Protein AF-A8PND6-F1 (afdb_monomer_lite)

Organism: NCBI:txid59196

Structure (mmCIF, N/CA/C/O backbone):
data_AF-A8PND6-F1
#
_entry.id   AF-A8PND6-F1
#
loop_
_atom_site.group_PDB
_atom_site.id
_atom_site.type_symbol
_atom_site.label_atom_id
_atom_site.label_alt_id
_atom_site.label_comp_id
_atom_site.label_asym_id
_atom_site.label_entity_id
_atom_site.label_seq_id
_atom_site.pdbx_PDB_ins_code
_atom_site.Cartn_x
_atom_site.Cartn_y
_atom_site.Cartn_z
_atom_site.occupancy
_atom_site.B_iso_or_equiv
_atom_site.auth_seq_id
_atom_site.auth_comp_id
_atom_site.auth_asym_id
_atom_site.auth_atom_id
_atom_site.pdbx_PDB_model_num
ATOM 1 N N . MET A 1 1 ? 0.408 0.298 4.478 1.00 55.44 1 MET A N 1
ATOM 2 C CA . MET A 1 1 ? 0.111 0.627 3.066 1.00 55.44 1 MET A CA 1
ATOM 3 C C . MET A 1 1 ? -0.379 -0.640 2.396 1.00 55.44 1 MET A C 1
ATOM 5 O O . MET A 1 1 ? 0.332 -1.632 2.464 1.00 55.44 1 MET A O 1
ATOM 9 N N . ALA A 1 2 ? -1.587 -0.628 1.841 1.00 57.12 2 ALA A N 1
ATOM 10 C CA . ALA A 1 2 ? -2.119 -1.746 1.063 1.00 57.12 2 ALA A CA 1
ATOM 11 C C . ALA A 1 2 ? -1.980 -1.428 -0.435 1.00 57.12 2 ALA A C 1
ATOM 13 O O . ALA A 1 2 ? -2.108 -0.264 -0.821 1.00 57.12 2 ALA A O 1
ATOM 14 N N . TYR A 1 3 ? -1.697 -2.442 -1.255 1.00 53.50 3 TYR A N 1
ATOM 15 C CA . TYR A 1 3 ? -1.500 -2.317 -2.701 1.00 53.50 3 TYR A CA 1
ATOM 16 C C . TYR A 1 3 ? -2.576 -3.135 -3.425 1.00 53.50 3 TYR A C 1
ATOM 18 O O . TYR A 1 3 ? -2.623 -4.348 -3.253 1.00 53.50 3 TYR A O 1
ATOM 26 N N . ASN A 1 4 ? -3.419 -2.492 -4.238 1.00 57.56 4 ASN A N 1
ATOM 27 C CA . ASN A 1 4 ? -4.387 -3.170 -5.111 1.00 57.56 4 ASN A CA 1
ATOM 28 C C . ASN A 1 4 ? -3.994 -2.939 -6.582 1.00 57.56 4 ASN A C 1
ATOM 30 O O . ASN A 1 4 ? -3.654 -1.817 -6.964 1.00 57.56 4 ASN A O 1
ATOM 34 N N . ARG A 1 5 ? -3.980 -4.007 -7.393 1.00 52.22 5 ARG A N 1
ATOM 35 C CA . ARG A 1 5 ? -3.466 -4.020 -8.777 1.00 52.22 5 ARG A CA 1
ATOM 36 C C . ARG A 1 5 ? -4.600 -3.807 -9.783 1.00 52.22 5 ARG A C 1
ATOM 38 O O . ARG A 1 5 ? -5.427 -4.693 -9.953 1.00 52.22 5 ARG A O 1
ATOM 45 N N . LEU A 1 6 ? -4.579 -2.689 -10.506 1.00 63.25 6 LEU A N 1
ATOM 46 C CA . LEU A 1 6 ? -5.390 -2.452 -11.706 1.00 63.25 6 LEU A CA 1
ATOM 47 C C . LEU A 1 6 ? -4.497 -1.756 -12.755 1.00 63.25 6 LEU A C 1
ATOM 49 O O . LEU A 1 6 ? -3.874 -0.742 -12.459 1.00 63.25 6 LEU A O 1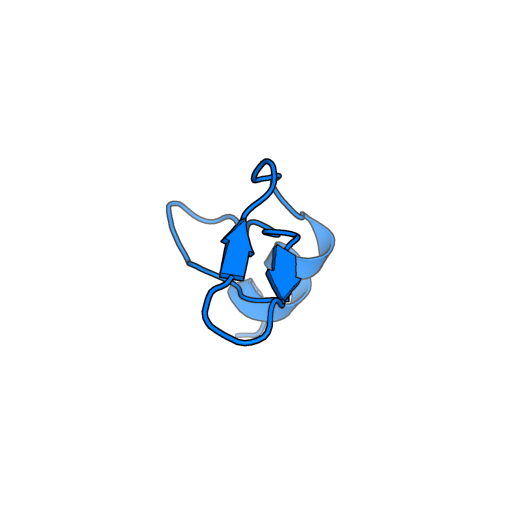
ATOM 53 N N . LEU A 1 7 ? -4.414 -2.317 -13.970 1.00 59.62 7 LEU A N 1
ATOM 54 C CA . LEU A 1 7 ? -3.911 -1.645 -15.189 1.00 59.62 7 LEU A CA 1
ATOM 55 C C . LEU A 1 7 ? -2.433 -1.184 -15.217 1.00 59.62 7 LEU A C 1
ATOM 57 O O . LEU A 1 7 ? -2.120 -0.097 -15.682 1.00 59.62 7 LEU A O 1
ATOM 61 N N . SER A 1 8 ? -1.488 -2.030 -14.806 1.00 68.81 8 SER A N 1
ATOM 62 C CA . SER A 1 8 ? -0.035 -1.780 -14.963 1.00 68.81 8 SER A CA 1
ATOM 63 C C . SER A 1 8 ? 0.586 -0.731 -14.034 1.00 68.81 8 SER A C 1
ATOM 65 O O . SER A 1 8 ? 1.784 -0.468 -14.127 1.00 68.81 8 SER A O 1
ATOM 67 N N . PHE A 1 9 ? -0.182 -0.186 -13.092 1.00 77.25 9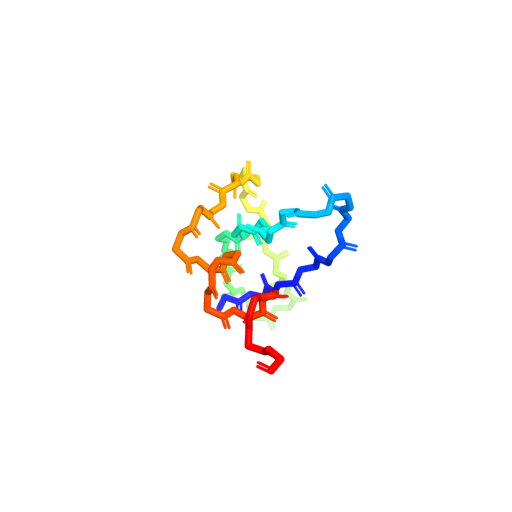 PHE A N 1
ATOM 68 C CA . PHE A 1 9 ? 0.337 0.669 -12.032 1.00 77.25 9 PHE A CA 1
ATOM 69 C C . PHE A 1 9 ? -0.092 0.166 -10.662 1.00 77.25 9 PHE A C 1
ATOM 71 O O . PHE A 1 9 ? -1.177 -0.380 -10.465 1.00 77.25 9 PHE A O 1
ATOM 78 N N . ILE A 1 10 ? 0.794 0.360 -9.696 1.00 86.56 10 ILE A N 1
ATOM 79 C CA . ILE A 1 10 ? 0.510 0.128 -8.290 1.00 86.56 10 ILE A CA 1
ATOM 80 C C . ILE A 1 10 ? 0.130 1.458 -7.664 1.00 86.56 10 ILE A C 1
ATOM 82 O O . ILE A 1 10 ? 0.903 2.421 -7.687 1.00 86.56 10 ILE A O 1
ATOM 86 N N . TYR A 1 11 ? -1.066 1.488 -7.091 1.00 88.25 11 TYR A N 1
ATOM 87 C CA . TYR A 1 11 ? -1.603 2.644 -6.397 1.00 88.25 11 TYR A CA 1
ATOM 88 C C . TYR A 1 11 ? -1.313 2.528 -4.907 1.00 88.25 11 TYR A C 1
ATOM 90 O O . TYR A 1 11 ? -1.417 1.456 -4.306 1.00 88.25 11 TYR A O 1
ATOM 98 N N . LEU A 1 12 ? -0.927 3.651 -4.317 1.00 89.94 12 LEU A N 1
ATOM 99 C CA . LEU A 1 12 ? -0.822 3.803 -2.881 1.00 89.94 12 LEU A CA 1
ATOM 100 C C . LEU A 1 12 ? -2.146 4.338 -2.353 1.00 89.94 12 LEU A C 1
ATOM 102 O O . LEU A 1 12 ? -2.669 5.335 -2.850 1.00 89.94 12 LEU A O 1
ATOM 106 N N . VAL A 1 13 ? -2.653 3.670 -1.321 1.00 92.50 13 VAL A N 1
ATOM 107 C CA . VAL A 1 13 ? -3.828 4.112 -0.572 1.00 92.50 13 VAL A CA 1
ATOM 108 C C . VAL A 1 13 ? -3.393 4.371 0.869 1.00 92.50 13 VAL A C 1
ATOM 110 O O . VAL A 1 13 ? -3.164 3.417 1.627 1.00 92.50 13 VAL A O 1
ATOM 113 N N . PRO A 1 14 ? -3.201 5.641 1.268 1.00 91.88 14 PRO A N 1
ATOM 114 C CA . PRO A 1 14 ? -3.028 5.979 2.668 1.00 91.88 14 PRO A CA 1
ATOM 115 C C . PRO A 1 14 ? -4.313 5.668 3.413 1.00 91.88 14 PRO A C 1
ATOM 117 O O . PRO A 1 14 ? -5.412 5.841 2.888 1.00 91.88 14 PRO A O 1
ATOM 120 N N . PHE A 1 15 ? -4.171 5.255 4.661 1.00 95.00 15 PHE A N 1
ATOM 121 C CA . PHE A 1 15 ? -5.319 5.016 5.506 1.00 95.00 15 PHE A CA 1
ATOM 122 C C . PHE A 1 15 ? -5.028 5.404 6.944 1.00 95.00 15 PHE A C 1
ATOM 124 O O . PHE A 1 15 ? -3.871 5.428 7.371 1.00 95.00 15 PHE A O 1
ATOM 131 N N . VAL A 1 16 ? -6.095 5.702 7.674 1.00 96.25 16 VAL A N 1
ATOM 132 C CA . VAL A 1 16 ? -6.078 5.859 9.128 1.00 96.25 16 VAL A CA 1
ATOM 133 C C . VAL A 1 16 ? -6.821 4.665 9.706 1.00 96.25 16 VAL A C 1
ATOM 135 O O . VAL A 1 16 ? -7.911 4.326 9.240 1.00 96.25 16 VAL A O 1
ATOM 138 N N . LYS A 1 17 ? -6.192 3.980 10.660 1.00 96.50 17 LYS A N 1
ATOM 139 C CA . LYS A 1 17 ? -6.796 2.842 11.347 1.00 96.50 17 LYS A CA 1
ATOM 140 C C . LYS A 1 17 ? -7.441 3.341 12.628 1.00 96.50 17 LYS A C 1
ATOM 142 O O . LYS A 1 17 ? -6.743 3.842 13.503 1.00 96.50 17 LYS A O 1
ATOM 147 N N . GLU A 1 18 ? -8.742 3.146 12.723 1.00 96.62 18 GLU A N 1
ATOM 148 C CA . GLU A 1 18 ? -9.517 3.359 13.935 1.00 96.62 18 GLU A CA 1
ATOM 149 C C . GLU A 1 18 ? -9.755 2.020 14.631 1.00 96.62 18 GLU A C 1
ATOM 151 O O . GLU A 1 18 ? -9.450 0.953 14.086 1.00 96.62 18 GLU A O 1
ATOM 156 N N . LYS A 1 19 ? -10.308 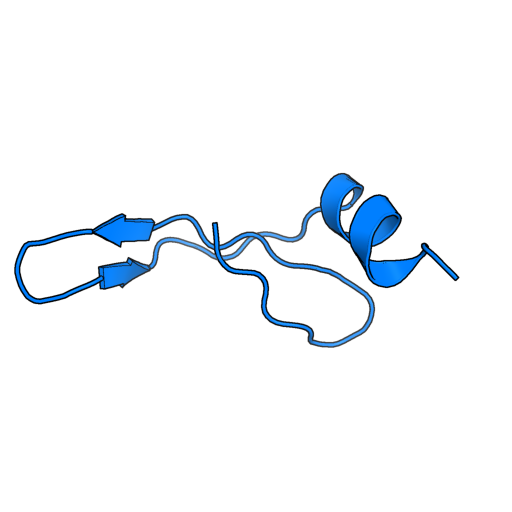2.054 15.847 1.00 95.62 19 LYS A N 1
ATOM 157 C CA . LYS A 1 19 ? -10.574 0.826 16.617 1.00 95.62 19 LYS A CA 1
ATOM 158 C C . LYS A 1 19 ? -11.422 -0.188 15.840 1.00 95.62 19 LYS A C 1
ATOM 160 O O . LYS A 1 19 ? -11.120 -1.375 15.887 1.00 95.62 19 LYS A O 1
ATOM 165 N N . ASN A 1 2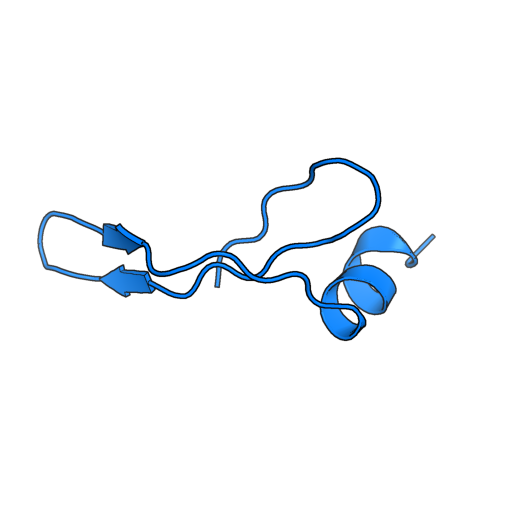0 ? -12.425 0.287 15.097 1.00 96.94 20 ASN A N 1
ATOM 166 C CA . ASN A 1 20 ? -13.424 -0.576 14.457 1.00 96.94 20 ASN A CA 1
ATOM 167 C C . ASN A 1 20 ? -13.488 -0.430 12.930 1.00 96.94 20 ASN A C 1
ATOM 169 O O . ASN A 1 20 ? -14.231 -1.165 12.285 1.00 96.94 20 ASN A O 1
ATOM 173 N N . TYR A 1 21 ? -12.752 0.514 12.335 1.00 95.00 21 TYR A N 1
ATOM 174 C CA . TYR A 1 21 ? -12.785 0.735 10.890 1.00 95.00 21 TYR A CA 1
ATOM 175 C C . TYR A 1 21 ? -11.460 1.270 10.350 1.00 95.00 21 TYR A C 1
ATOM 177 O O . TYR A 1 21 ? -10.574 1.697 11.088 1.00 95.00 21 TYR A O 1
ATOM 185 N N . ILE A 1 22 ? -11.324 1.232 9.027 1.00 96.06 22 ILE A N 1
ATOM 186 C CA . ILE A 1 22 ? -10.191 1.807 8.309 1.00 96.06 22 ILE A CA 1
ATOM 187 C C . ILE A 1 22 ? -10.736 2.879 7.375 1.00 96.06 22 ILE A C 1
ATOM 189 O O . ILE A 1 22 ? -11.541 2.585 6.494 1.00 96.06 22 ILE A O 1
ATOM 193 N N . PHE A 1 23 ? -10.282 4.117 7.554 1.00 96.19 23 PHE A N 1
ATOM 194 C CA . PHE A 1 23 ? -10.607 5.203 6.640 1.00 96.19 23 PHE A CA 1
ATOM 195 C C . PHE A 1 23 ? -9.556 5.276 5.535 1.00 96.19 23 PHE A C 1
ATOM 197 O O . PHE A 1 23 ? -8.384 5.553 5.807 1.00 96.19 23 PHE A O 1
ATOM 204 N N . LEU A 1 24 ? -9.972 5.031 4.294 1.00 95.88 24 LEU A N 1
ATOM 205 C CA . LEU A 1 24 ? -9.115 5.157 3.119 1.00 95.88 24 LEU A CA 1
ATOM 206 C C . LEU A 1 24 ? -9.107 6.609 2.641 1.00 95.88 24 LEU A C 1
ATOM 208 O O . LEU A 1 24 ? -10.155 7.225 2.463 1.00 95.88 24 LEU A O 1
ATOM 212 N N . LYS A 1 25 ? -7.912 7.152 2.421 1.00 90.50 25 LYS A N 1
ATOM 213 C CA . LYS A 1 25 ? -7.719 8.464 1.798 1.00 90.50 25 LYS A CA 1
ATOM 214 C C . LYS A 1 25 ? -7.581 8.311 0.280 1.00 90.50 25 LYS A C 1
ATOM 216 O O . LYS A 1 25 ? -7.629 7.207 -0.260 1.00 90.50 25 LYS A O 1
ATOM 221 N N . THR A 1 26 ? -7.388 9.435 -0.402 1.00 93.25 26 THR A N 1
ATOM 222 C CA . THR A 1 26 ? -7.237 9.509 -1.857 1.00 93.25 26 THR A CA 1
ATOM 223 C C . THR A 1 26 ? -6.180 8.539 -2.379 1.00 93.25 26 THR A C 1
ATOM 225 O O . THR A 1 26 ? -5.044 8.511 -1.897 1.00 93.25 26 THR A O 1
ATOM 228 N N . ILE A 1 27 ? -6.564 7.761 -3.390 1.00 91.94 27 ILE A N 1
ATOM 229 C CA . ILE A 1 27 ? -5.667 6.869 -4.122 1.00 91.94 27 ILE A CA 1
ATOM 230 C C . ILE A 1 27 ? -4.726 7.686 -5.011 1.00 91.94 27 ILE A C 1
ATOM 232 O O . ILE A 1 27 ? -5.152 8.640 -5.661 1.00 91.94 27 ILE A O 1
ATOM 236 N N . PHE A 1 28 ? -3.454 7.304 -5.083 1.00 90.88 28 PHE A N 1
ATOM 237 C CA . PHE A 1 28 ? -2.522 7.911 -6.035 1.00 90.88 28 PHE A CA 1
ATOM 238 C C . PHE A 1 28 ? -1.572 6.878 -6.643 1.00 90.88 28 PHE A C 1
ATOM 240 O O . PHE A 1 28 ? -1.149 5.941 -5.959 1.00 90.88 28 PHE A O 1
ATOM 247 N N . PRO A 1 29 ? -1.224 7.014 -7.933 1.00 88.75 29 PRO A N 1
ATOM 248 C CA . PRO A 1 29 ? -0.312 6.090 -8.589 1.00 88.75 29 PRO A CA 1
ATOM 249 C C . PRO A 1 29 ? 1.105 6.239 -8.026 1.00 88.75 29 PRO A C 1
ATOM 251 O O . PRO A 1 29 ? 1.585 7.344 -7.772 1.00 88.75 29 PRO A O 1
ATOM 254 N N . SER A 1 30 ? 1.813 5.122 -7.864 1.00 87.62 30 SER A N 1
ATOM 255 C CA . SER A 1 30 ? 3.199 5.114 -7.398 1.00 87.62 30 SER A CA 1
ATOM 256 C C . SER A 1 30 ? 4.117 4.463 -8.420 1.00 87.62 30 SER A C 1
ATOM 258 O O . SER A 1 30 ? 4.180 3.240 -8.538 1.00 87.62 30 SER A O 1
ATOM 260 N N . ARG A 1 31 ? 4.906 5.280 -9.129 1.00 87.56 31 ARG A N 1
ATOM 261 C CA . ARG A 1 31 ? 5.923 4.792 -10.080 1.00 87.56 31 ARG A CA 1
ATOM 262 C C . ARG A 1 31 ? 6.984 3.931 -9.391 1.00 87.56 31 ARG A C 1
ATOM 264 O O . ARG A 1 31 ? 7.372 2.900 -9.929 1.00 87.56 31 ARG A O 1
ATOM 271 N N . LYS A 1 32 ? 7.408 4.313 -8.177 1.00 87.75 32 LYS A N 1
ATOM 272 C CA . LYS A 1 32 ? 8.367 3.541 -7.368 1.00 87.75 32 LYS A CA 1
ATOM 273 C C . LYS A 1 32 ? 7.798 2.177 -6.980 1.00 87.75 32 LYS A C 1
ATOM 275 O O . LYS A 1 32 ? 8.480 1.175 -7.161 1.00 87.75 32 LYS A O 1
ATOM 280 N N . ALA A 1 33 ? 6.560 2.133 -6.478 1.00 85.31 33 ALA A N 1
ATOM 281 C CA . ALA A 1 33 ? 5.929 0.867 -6.111 1.00 85.31 33 ALA A CA 1
ATOM 282 C C . ALA A 1 33 ? 5.663 0.001 -7.345 1.00 85.31 33 ALA A C 1
ATOM 284 O O . ALA A 1 33 ? 5.900 -1.196 -7.291 1.00 85.31 33 ALA A O 1
ATOM 285 N N . THR A 1 34 ? 5.265 0.611 -8.464 1.00 87.00 34 THR A N 1
ATOM 286 C CA . THR A 1 34 ? 5.075 -0.087 -9.743 1.00 87.00 34 THR A CA 1
ATOM 287 C C . THR A 1 34 ? 6.380 -0.731 -10.206 1.00 87.00 34 THR A C 1
ATOM 289 O O . THR A 1 34 ? 6.410 -1.930 -10.443 1.00 87.00 34 THR A O 1
ATOM 292 N N . LYS A 1 35 ? 7.493 0.016 -10.250 1.00 84.56 35 LYS A N 1
ATOM 293 C CA . LYS A 1 35 ? 8.798 -0.549 -10.632 1.00 84.56 35 LYS A CA 1
ATOM 294 C C . LYS A 1 35 ? 9.223 -1.690 -9.705 1.00 84.56 35 LYS A C 1
ATOM 296 O O . LYS A 1 35 ? 9.734 -2.687 -10.189 1.00 84.56 35 LYS A O 1
ATOM 301 N N . LYS A 1 36 ? 9.011 -1.526 -8.397 1.00 85.00 36 LYS A N 1
ATOM 302 C CA . LYS A 1 36 ? 9.411 -2.510 -7.391 1.00 85.00 36 LYS A CA 1
ATOM 303 C C . LYS A 1 36 ? 8.565 -3.782 -7.470 1.00 85.00 36 LYS A C 1
ATOM 305 O O . LYS A 1 36 ? 9.090 -4.848 -7.695 1.00 85.00 36 LYS A O 1
ATOM 310 N N . TYR A 1 37 ? 7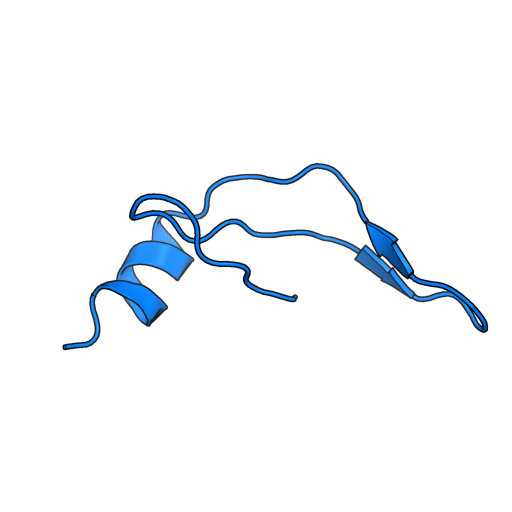.248 -3.685 -7.342 1.00 80.88 37 TYR A N 1
ATOM 311 C CA . TYR A 1 37 ? 6.414 -4.878 -7.157 1.00 80.88 37 TYR A CA 1
ATOM 312 C C . TYR A 1 37 ? 5.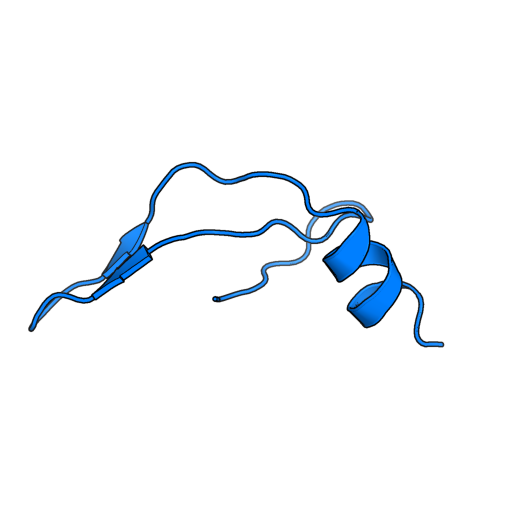719 -5.369 -8.435 1.00 80.88 37 TYR A C 1
ATOM 314 O O . TYR A 1 37 ? 5.099 -6.427 -8.414 1.00 80.88 37 TYR A O 1
ATOM 322 N N . LEU A 1 38 ? 5.761 -4.607 -9.535 1.00 78.44 38 LEU A N 1
ATOM 323 C CA . LEU A 1 38 ? 5.191 -5.027 -10.822 1.00 78.44 38 LEU A CA 1
ATOM 324 C C . LEU A 1 38 ? 6.259 -5.428 -11.849 1.00 78.44 38 LEU A C 1
ATOM 326 O O . LEU A 1 38 ? 5.960 -6.213 -12.743 1.00 78.44 38 LEU A O 1
ATOM 330 N N . ASN A 1 39 ? 7.477 -4.889 -11.723 1.00 68.06 39 ASN A N 1
ATOM 331 C CA . ASN A 1 39 ? 8.585 -5.115 -12.656 1.00 68.06 39 ASN A CA 1
ATOM 332 C C . ASN A 1 39 ? 9.683 -6.044 -12.104 1.00 68.06 39 ASN A C 1
ATOM 334 O O . ASN A 1 39 ? 10.672 -6.264 -12.794 1.00 68.06 39 ASN A O 1
ATOM 338 N N . GLU A 1 40 ? 9.521 -6.586 -10.892 1.00 56.22 40 GLU A N 1
ATOM 339 C CA . GLU A 1 40 ? 10.292 -7.738 -10.405 1.00 56.22 40 GLU A CA 1
ATOM 340 C C . GLU A 1 40 ? 9.729 -9.010 -11.069 1.00 56.22 40 GLU A C 1
ATOM 342 O O . GLU A 1 40 ? 8.861 -9.697 -10.529 1.00 56.22 40 GLU A O 1
ATOM 347 N N . LYS A 1 41 ? 10.170 -9.254 -12.304 1.00 48.38 41 LYS A N 1
ATOM 348 C CA . LYS A 1 41 ? 10.228 -10.581 -12.922 1.00 48.38 41 LYS A CA 1
ATOM 349 C C . LYS A 1 41 ? 11.686 -10.999 -13.004 1.00 48.38 41 LYS A C 1
ATOM 351 O O . LYS A 1 41 ? 12.517 -10.102 -13.274 1.00 48.38 41 LYS A O 1
#

Secondary structure (DSSP, 8-state):
-EEEEETTEEEEE-EEE-SS-EEE---EEEHHHHHHHHS--

Foldseek 3Di:
DDWDDDDQWTKDWDWDDDPVDIHTDDIDTDPVVSCVPVVPD

Radius of gyration: 11.83 Å; chains: 1; bounding box: 24×20×32 Å

pLDDT: mean 81.61, std 15.25, range [48.38, 96.94]

Sequence (41 aa):
MAYNRLLSFIYLVPFVKEKNYIFLKTIFPSRKATKKYLNEK